Protein AF-A0A2G9T801-F1 (afdb_monomer_lite)

Sequence (79 aa):
GYRHVGAYGIIYQEDQNPVGIVSDYGSRYIFPNVPLEDRKLYETERYHNGDLTYTFDIAKDGEYVIVLKFSEIVHKANE

pLDDT: mean 89.55, std 9.56, range [39.66, 96.25]

Structure (mmCIF, N/CA/C/O backbone):
data_AF-A0A2G9T801-F1
#
_entry.id   AF-A0A2G9T801-F1
#
loop_
_atom_site.group_PDB
_atom_site.id
_atom_site.type_symbol
_atom_site.label_atom_id
_atom_site.label_alt_id
_atom_site.label_comp_id
_atom_site.label_asym_id
_atom_site.label_entity_id
_atom_site.label_seq_id
_atom_site.pdbx_PDB_ins_code
_atom_site.Cartn_x
_atom_site.Cartn_y
_atom_site.Cartn_z
_atom_site.occupancy
_atom_site.B_iso_or_equiv
_atom_site.auth_seq_id
_atom_site.auth_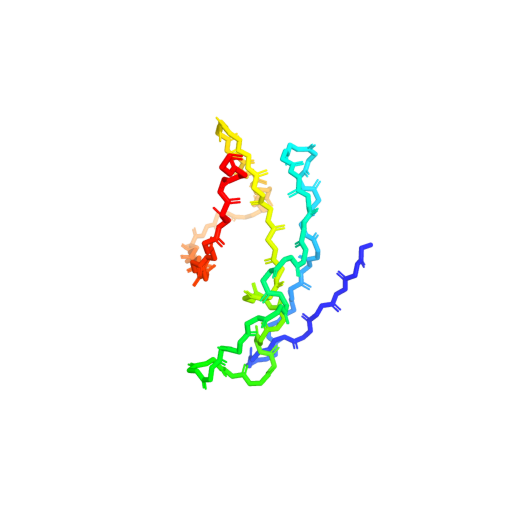comp_id
_atom_site.auth_asym_id
_atom_site.auth_atom_id
_atom_site.pdbx_PDB_model_num
ATOM 1 N N . GLY A 1 1 ? -12.693 8.804 -4.128 1.00 60.12 1 GLY A N 1
ATOM 2 C CA . GLY A 1 1 ? -11.675 7.770 -4.352 1.00 60.12 1 GLY A CA 1
ATOM 3 C C . GLY A 1 1 ? -12.318 6.540 -4.940 1.00 60.12 1 GLY A C 1
ATOM 4 O O . GLY A 1 1 ? -13.472 6.246 -4.618 1.00 60.12 1 GLY A O 1
ATOM 5 N N . TYR A 1 2 ? -11.582 5.853 -5.804 1.00 82.12 2 TYR A N 1
ATOM 6 C CA . TYR A 1 2 ? -11.968 4.542 -6.317 1.00 82.12 2 TYR A CA 1
ATOM 7 C C . TYR A 1 2 ? -11.932 3.488 -5.200 1.00 82.12 2 TYR A C 1
ATOM 9 O O . TYR A 1 2 ? -11.161 3.590 -4.242 1.00 82.12 2 TYR A O 1
ATOM 17 N N . ARG A 1 3 ? -12.809 2.485 -5.305 1.00 91.25 3 ARG A N 1
ATOM 18 C CA . ARG A 1 3 ? -12.867 1.333 -4.397 1.00 91.25 3 ARG A CA 1
ATOM 19 C C . ARG A 1 3 ? -12.711 0.060 -5.201 1.00 91.25 3 ARG A C 1
ATOM 21 O O . ARG A 1 3 ? -13.297 -0.057 -6.276 1.00 91.25 3 ARG A O 1
ATOM 28 N N . HIS A 1 4 ? -11.963 -0.883 -4.650 1.00 93.81 4 HIS A N 1
ATOM 29 C CA . HIS A 1 4 ? -11.689 -2.165 -5.278 1.00 93.81 4 HIS A CA 1
ATOM 30 C C . HIS A 1 4 ? -12.039 -3.296 -4.316 1.00 93.81 4 HIS A C 1
ATOM 32 O O . HIS A 1 4 ? -11.609 -3.284 -3.164 1.00 93.81 4 HIS A O 1
ATOM 38 N N . VAL A 1 5 ? -12.851 -4.249 -4.769 1.00 96.25 5 VAL A N 1
ATOM 39 C CA . VAL A 1 5 ? -13.176 -5.444 -3.982 1.00 96.25 5 VAL A CA 1
ATOM 40 C C . VAL A 1 5 ? -12.139 -6.504 -4.327 1.00 96.25 5 VAL A C 1
ATOM 42 O O . VAL A 1 5 ? -12.126 -7.010 -5.447 1.00 96.25 5 VAL A O 1
ATOM 45 N N . GLY A 1 6 ? -11.255 -6.792 -3.378 1.00 94.88 6 GLY A N 1
ATOM 46 C CA . GLY A 1 6 ? -10.245 -7.834 -3.503 1.00 94.88 6 GLY A CA 1
ATOM 47 C C . GLY A 1 6 ? -10.751 -9.203 -3.061 1.00 94.88 6 GLY A C 1
ATOM 48 O O . GLY A 1 6 ? -11.939 -9.422 -2.788 1.00 94.88 6 GLY A O 1
ATOM 49 N N . ALA A 1 7 ? -9.815 -10.139 -2.963 1.00 94.81 7 ALA A N 1
ATOM 50 C CA . ALA A 1 7 ? -10.073 -11.487 -2.492 1.00 94.81 7 ALA A CA 1
ATOM 51 C C . ALA A 1 7 ? -10.689 -11.471 -1.086 1.00 94.81 7 ALA A C 1
ATOM 53 O O . ALA A 1 7 ? -10.437 -10.580 -0.271 1.00 94.81 7 ALA A O 1
ATOM 54 N N . TYR A 1 8 ? -11.516 -12.479 -0.799 1.00 93.56 8 TYR A N 1
ATOM 55 C CA . TYR A 1 8 ? -12.207 -12.635 0.489 1.00 93.56 8 TYR A CA 1
ATOM 56 C C . TYR A 1 8 ? -13.142 -11.467 0.863 1.00 93.56 8 TYR A C 1
ATOM 58 O O . TYR A 1 8 ? -13.545 -11.347 2.017 1.00 93.56 8 TYR A O 1
ATOM 66 N N . GLY A 1 9 ? -13.507 -10.612 -0.101 1.00 94.38 9 GLY A N 1
ATOM 67 C CA . GLY A 1 9 ? -14.410 -9.481 0.120 1.00 94.38 9 GLY A CA 1
ATOM 68 C C . GLY A 1 9 ? -13.758 -8.275 0.801 1.00 94.38 9 GLY A C 1
ATOM 69 O O . GLY A 1 9 ? -14.472 -7.394 1.281 1.00 94.38 9 GLY A O 1
ATOM 70 N N . ILE A 1 10 ? -12.422 -8.211 0.853 1.00 94.31 10 ILE A N 1
ATOM 71 C CA . ILE A 1 10 ? -11.705 -7.057 1.407 1.00 94.31 10 ILE A CA 1
ATOM 72 C C . ILE A 1 10 ? -11.896 -5.858 0.474 1.00 94.31 10 ILE A C 1
ATOM 74 O O . ILE A 1 10 ? -11.607 -5.929 -0.719 1.00 94.31 10 ILE A O 1
ATOM 78 N N . ILE A 1 11 ? -12.377 -4.739 1.017 1.00 94.75 11 ILE A N 1
ATOM 79 C CA . ILE A 1 11 ? -12.568 -3.502 0.255 1.00 94.75 11 ILE A CA 1
ATOM 80 C C . ILE A 1 11 ? -11.322 -2.634 0.411 1.00 94.75 11 ILE A C 1
ATOM 82 O O . ILE A 1 11 ? -11.077 -2.068 1.476 1.00 94.75 11 ILE A O 1
ATOM 86 N N . TYR A 1 12 ? -10.572 -2.490 -0.674 1.00 94.00 12 TYR A N 1
ATOM 87 C CA . TYR A 1 12 ? -9.431 -1.593 -0.765 1.00 94.00 12 TYR A CA 1
ATOM 88 C C . TYR A 1 12 ? -9.885 -0.204 -1.200 1.00 94.00 12 TYR A C 1
ATOM 90 O O . TYR A 1 12 ? -10.734 -0.044 -2.085 1.00 94.00 12 TYR A O 1
ATOM 98 N N . GLN A 1 13 ? -9.314 0.808 -0.557 1.00 93.38 13 GLN A N 1
ATOM 99 C CA . GLN A 1 13 ? -9.496 2.203 -0.929 1.00 93.38 13 GLN A CA 1
ATOM 100 C C . GLN A 1 13 ? -8.240 2.692 -1.636 1.00 93.38 13 GLN A C 1
ATOM 102 O O . GLN A 1 13 ? -7.129 2.318 -1.267 1.00 93.38 13 GLN A O 1
ATOM 107 N N . GLU A 1 14 ? -8.440 3.519 -2.655 1.00 91.62 14 GLU A N 1
ATOM 108 C CA . GLU A 1 14 ? -7.357 4.224 -3.327 1.00 91.62 14 GLU A CA 1
ATOM 109 C C . GLU A 1 14 ? -6.504 5.006 -2.324 1.00 91.62 14 GLU A C 1
ATOM 111 O O . GLU A 1 14 ? -7.030 5.774 -1.514 1.00 91.62 14 GLU A O 1
ATOM 116 N N . ASP A 1 15 ? -5.189 4.843 -2.422 1.00 92.38 15 ASP A N 1
ATOM 117 C CA . ASP A 1 15 ? -4.239 5.533 -1.566 1.00 92.38 15 ASP A CA 1
ATOM 118 C C . ASP A 1 15 ? -4.252 7.052 -1.808 1.00 92.38 15 ASP A C 1
ATOM 120 O O . ASP A 1 15 ? -3.939 7.533 -2.899 1.00 92.38 15 ASP A O 1
ATOM 124 N N . GLN A 1 16 ? -4.587 7.802 -0.756 1.00 91.19 16 GLN A N 1
ATOM 125 C CA . GLN A 1 16 ? -4.686 9.262 -0.761 1.00 91.19 16 GLN A CA 1
ATOM 126 C C . GLN A 1 16 ? -3.423 9.961 -0.236 1.00 91.19 16 GLN A C 1
ATOM 128 O O . GLN A 1 16 ? -3.461 11.169 0.003 1.00 91.19 16 GLN A O 1
ATOM 133 N N . ASN A 1 17 ? -2.313 9.243 -0.024 1.00 92.81 17 ASN A N 1
ATOM 134 C CA . ASN A 1 17 ? -1.069 9.856 0.432 1.00 92.81 17 ASN A CA 1
ATOM 135 C C . ASN A 1 17 ? -0.638 10.976 -0.542 1.00 92.81 17 ASN A C 1
ATOM 137 O O . ASN A 1 17 ? -0.513 10.727 -1.745 1.00 92.81 17 ASN A O 1
ATOM 141 N N . PRO A 1 18 ? -0.425 12.219 -0.072 1.00 92.62 18 PRO A N 1
ATOM 142 C CA . PRO A 1 18 ? -0.020 13.315 -0.949 1.00 92.62 18 PRO A CA 1
ATOM 143 C C . PRO A 1 18 ? 1.451 13.220 -1.382 1.00 92.62 18 PRO A C 1
ATOM 145 O O . PRO A 1 18 ? 1.851 13.909 -2.318 1.00 92.62 18 PRO A O 1
ATOM 148 N N . VAL A 1 19 ? 2.262 12.396 -0.710 1.00 95.81 19 VAL A N 1
ATOM 149 C CA . VAL A 1 19 ? 3.683 12.190 -1.019 1.00 95.81 19 VAL A CA 1
ATOM 150 C C . VAL A 1 19 ? 3.846 11.047 -2.024 1.00 95.81 19 VAL A C 1
ATOM 152 O O . VAL A 1 19 ? 3.082 10.084 -2.030 1.00 95.81 19 VAL A O 1
ATOM 155 N N . GLY A 1 20 ? 4.862 11.138 -2.882 1.00 93.75 20 GLY A N 1
ATOM 156 C CA . GLY A 1 20 ? 5.158 10.128 -3.900 1.00 93.75 20 GLY A CA 1
ATOM 157 C C . GLY A 1 20 ? 4.354 10.294 -5.191 1.00 93.75 20 GLY A C 1
ATOM 158 O O . GLY A 1 20 ? 3.515 11.182 -5.325 1.00 93.75 20 GLY A O 1
ATOM 159 N N . ILE A 1 21 ? 4.656 9.441 -6.165 1.00 93.19 21 ILE A N 1
ATOM 160 C CA . ILE A 1 21 ? 4.068 9.452 -7.505 1.00 93.19 21 ILE A CA 1
ATOM 161 C C . ILE A 1 21 ? 3.185 8.216 -7.649 1.00 93.19 21 ILE A C 1
ATOM 163 O O . ILE A 1 21 ? 3.657 7.098 -7.448 1.00 93.19 21 ILE A O 1
ATOM 167 N N . VAL A 1 22 ? 1.912 8.432 -7.995 1.00 93.56 22 VAL A N 1
ATOM 168 C CA . VAL A 1 22 ? 0.973 7.362 -8.364 1.00 93.56 22 VAL A CA 1
ATOM 169 C C . VAL A 1 22 ? 1.313 6.876 -9.763 1.00 93.56 22 VAL A C 1
ATOM 171 O O . VAL A 1 22 ? 1.490 7.687 -10.673 1.00 93.56 22 VAL A O 1
ATOM 174 N N . SER A 1 23 ? 1.382 5.564 -9.937 1.00 91.12 23 SER A N 1
ATOM 175 C CA . SER A 1 23 ? 1.700 4.946 -11.214 1.00 91.12 23 SER A CA 1
ATOM 176 C C . SER A 1 23 ? 1.003 3.589 -11.344 1.00 91.12 23 SER A C 1
ATOM 178 O O . SER A 1 23 ? 0.667 2.936 -10.357 1.00 91.12 23 SER A O 1
ATOM 180 N N . ASP A 1 24 ? 0.726 3.191 -12.580 1.00 91.94 24 ASP A N 1
ATOM 181 C CA . ASP A 1 24 ? 0.205 1.876 -12.956 1.00 91.94 24 ASP A CA 1
ATOM 182 C C . ASP A 1 24 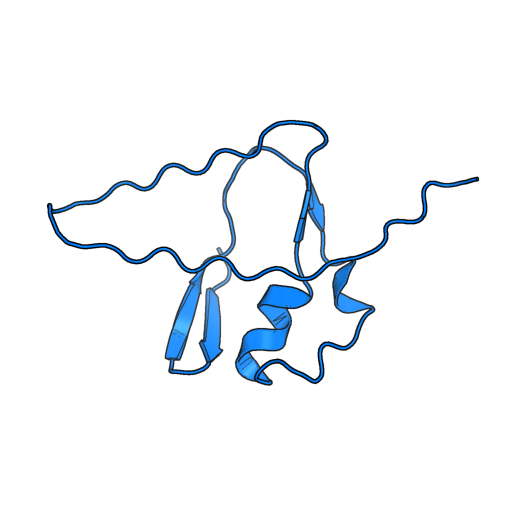? 1.209 1.130 -13.844 1.00 91.94 24 ASP A C 1
ATOM 184 O O . ASP A 1 24 ? 0.835 0.290 -14.669 1.00 91.94 24 ASP A O 1
ATOM 188 N N . TYR A 1 25 ? 2.503 1.438 -13.702 1.00 92.19 25 TYR A N 1
ATOM 189 C CA . TYR A 1 25 ? 3.564 0.825 -14.492 1.00 92.19 25 TYR A CA 1
ATOM 190 C C . TYR A 1 25 ? 3.565 -0.693 -14.312 1.00 92.19 25 TYR A C 1
ATOM 192 O O . TYR A 1 25 ? 3.834 -1.419 -15.279 1.00 92.19 25 TYR A O 1
ATOM 200 N N . GLY A 1 26 ? 3.192 -1.163 -13.116 1.00 90.12 26 GLY A N 1
ATOM 201 C CA . GLY A 1 26 ? 3.009 -2.571 -12.788 1.00 90.12 26 GLY A CA 1
ATOM 202 C C . GLY A 1 26 ? 1.969 -3.306 -13.636 1.00 90.12 26 GLY A C 1
ATOM 203 O O . GLY A 1 26 ? 2.115 -4.509 -13.841 1.00 90.12 26 GLY A O 1
ATOM 204 N N . SER A 1 27 ? 0.983 -2.612 -14.214 1.00 92.19 27 SER A N 1
ATOM 205 C CA . SER A 1 27 ? -0.078 -3.215 -15.045 1.00 92.19 27 SER A CA 1
ATOM 206 C C . SER A 1 27 ? 0.424 -3.899 -16.321 1.00 92.19 27 SER A C 1
ATOM 208 O O . SER A 1 27 ? -0.306 -4.656 -16.959 1.00 92.19 27 SER A O 1
ATOM 210 N N . ARG A 1 28 ? 1.687 -3.665 -16.697 1.00 91.62 28 ARG A N 1
ATOM 211 C CA . ARG A 1 28 ? 2.355 -4.340 -17.821 1.00 91.62 28 ARG A CA 1
ATOM 212 C C . ARG A 1 28 ? 2.791 -5.769 -17.497 1.00 91.62 28 ARG A C 1
ATOM 214 O O . ARG A 1 28 ? 3.135 -6.515 -18.413 1.00 91.62 28 ARG A O 1
ATOM 221 N N . TYR A 1 29 ? 2.815 -6.139 -16.221 1.00 89.94 29 TYR A N 1
ATOM 222 C CA . TYR A 1 29 ? 3.236 -7.452 -15.754 1.00 89.94 29 TYR A CA 1
ATOM 223 C C . TYR A 1 29 ? 2.030 -8.309 -15.375 1.00 89.94 29 TYR A C 1
ATOM 225 O O . TYR A 1 29 ? 0.958 -7.813 -15.044 1.00 89.94 29 TYR A O 1
ATOM 233 N N . ILE A 1 30 ? 2.216 -9.628 -15.419 1.00 86.31 30 ILE A N 1
ATOM 234 C CA . ILE A 1 30 ? 1.208 -10.587 -14.974 1.00 86.31 30 ILE A CA 1
ATOM 235 C C . ILE A 1 30 ? 1.645 -11.132 -13.621 1.00 86.31 30 ILE A C 1
ATOM 237 O O . ILE A 1 30 ? 2.754 -11.646 -13.483 1.00 86.31 30 ILE A O 1
ATOM 241 N N . PHE A 1 31 ? 0.734 -11.090 -12.652 1.00 89.19 31 PHE A N 1
ATOM 242 C CA . PHE A 1 31 ? 0.905 -11.699 -11.338 1.00 89.19 31 PHE A CA 1
ATOM 243 C C . PHE A 1 31 ? 0.059 -12.985 -11.274 1.00 89.19 31 PHE A C 1
ATOM 245 O O . PHE A 1 31 ? -1.116 -12.938 -10.912 1.00 89.19 31 PHE A O 1
ATOM 252 N N . PRO A 1 32 ? 0.587 -14.156 -11.683 1.00 88.06 32 PRO A N 1
ATOM 253 C CA . PRO A 1 32 ? -0.203 -15.389 -11.742 1.00 88.06 32 PRO A CA 1
ATOM 254 C C . PRO A 1 32 ? -0.445 -16.013 -10.362 1.00 88.06 32 PRO A C 1
ATOM 256 O O . PRO A 1 32 ? -1.402 -16.760 -10.192 1.00 88.06 32 PRO A O 1
ATOM 259 N N . ASN A 1 33 ? 0.400 -15.692 -9.379 1.00 90.94 33 ASN A N 1
ATOM 260 C CA . ASN A 1 33 ? 0.359 -16.275 -8.035 1.00 90.94 33 ASN A CA 1
ATOM 261 C C . ASN A 1 33 ? -0.592 -15.536 -7.079 1.00 90.94 33 ASN A C 1
ATOM 263 O O . ASN A 1 33 ? -0.624 -15.853 -5.89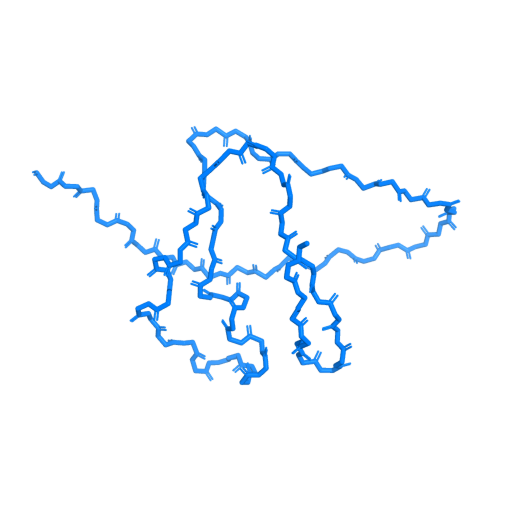1 1.00 90.94 33 ASN A O 1
ATOM 267 N N . VAL A 1 34 ? -1.336 -14.540 -7.570 1.00 91.88 34 VAL A N 1
ATOM 268 C CA . VAL A 1 34 ? -2.298 -13.775 -6.769 1.00 91.88 34 VAL A CA 1
ATOM 269 C C . VAL A 1 34 ? -3.724 -14.098 -7.221 1.00 91.88 34 VAL A C 1
ATOM 271 O O . VAL A 1 34 ? -3.937 -14.370 -8.410 1.00 91.88 34 VAL A O 1
ATOM 274 N N . PRO A 1 35 ? -4.711 -14.068 -6.306 1.00 94.00 35 PRO A N 1
ATOM 275 C CA . PRO A 1 35 ? -6.118 -14.154 -6.680 1.00 94.00 35 PRO A CA 1
ATOM 276 C C . PRO A 1 35 ? -6.464 -13.145 -7.777 1.00 94.00 35 PRO A C 1
ATOM 278 O O . PRO A 1 35 ? -5.922 -12.037 -7.798 1.00 94.00 35 PRO A O 1
ATOM 281 N N . LEU A 1 36 ? -7.368 -13.516 -8.685 1.00 92.69 36 LEU A N 1
ATOM 282 C CA . LEU A 1 36 ? -7.773 -12.655 -9.803 1.00 92.69 36 LEU A CA 1
ATOM 283 C C . LEU A 1 36 ? -8.294 -11.305 -9.307 1.00 92.69 36 LEU A C 1
ATOM 285 O O . LEU A 1 36 ? -7.986 -10.266 -9.885 1.00 92.69 36 LEU A O 1
ATOM 289 N N . GLU A 1 37 ? -9.026 -11.339 -8.202 1.00 94.94 37 GLU A N 1
ATOM 290 C CA . GLU A 1 37 ? -9.599 -10.193 -7.518 1.00 94.94 37 GLU A CA 1
ATOM 291 C C . GLU A 1 37 ? -8.520 -9.292 -6.926 1.00 94.94 37 GLU A C 1
ATOM 293 O O . GLU A 1 37 ? -8.714 -8.092 -6.863 1.00 94.94 37 GLU A O 1
ATOM 298 N N . ASP A 1 38 ? -7.364 -9.820 -6.532 1.00 94.56 38 ASP A N 1
ATOM 299 C CA . ASP A 1 38 ? -6.296 -9.023 -5.928 1.00 94.56 38 ASP A CA 1
ATOM 300 C C . ASP A 1 38 ? -5.314 -8.451 -6.955 1.00 94.56 38 ASP A C 1
ATOM 302 O O . ASP A 1 38 ? -4.533 -7.571 -6.601 1.00 94.56 38 ASP A O 1
ATOM 306 N N . ARG A 1 39 ? -5.343 -8.895 -8.222 1.00 92.50 39 ARG A N 1
ATOM 307 C CA . ARG A 1 39 ? -4.349 -8.505 -9.243 1.00 92.50 39 ARG A CA 1
ATOM 308 C C . ARG A 1 39 ? -4.130 -7.004 -9.336 1.00 92.50 39 ARG A C 1
ATOM 310 O O . ARG A 1 39 ? -2.985 -6.564 -9.348 1.00 92.50 39 ARG A O 1
ATOM 317 N N . LYS A 1 40 ? -5.212 -6.222 -9.293 1.00 91.88 40 LYS A N 1
ATOM 318 C CA . LYS A 1 40 ? -5.133 -4.763 -9.400 1.00 91.88 40 LYS A CA 1
ATOM 319 C C . LYS A 1 40 ? -4.236 -4.133 -8.328 1.00 91.88 40 LYS A C 1
ATOM 321 O O . LYS A 1 40 ? -3.569 -3.150 -8.620 1.00 91.88 40 LYS A O 1
ATOM 326 N N . LEU A 1 41 ? -4.171 -4.719 -7.128 1.00 92.81 41 LEU A N 1
ATOM 327 C CA . LEU A 1 41 ? -3.330 -4.241 -6.021 1.00 92.81 41 LEU A CA 1
ATOM 328 C C . LEU A 1 41 ? -1.832 -4.400 -6.295 1.00 92.81 41 LEU A C 1
ATOM 330 O O . LEU A 1 41 ? -1.030 -3.681 -5.716 1.00 92.81 41 LEU A O 1
ATOM 334 N N . TYR A 1 42 ? -1.465 -5.356 -7.148 1.00 93.31 42 TYR A N 1
ATOM 335 C CA . TYR A 1 42 ? -0.081 -5.634 -7.531 1.00 93.31 42 TYR A CA 1
ATOM 336 C C . TYR A 1 42 ? 0.315 -4.913 -8.832 1.00 93.31 42 TYR A C 1
ATOM 338 O O . TYR A 1 42 ? 1.498 -4.824 -9.150 1.00 93.31 42 TYR A O 1
ATOM 346 N N . GLU A 1 43 ? -0.667 -4.397 -9.574 1.00 93.19 43 GLU A N 1
ATOM 347 C CA . GLU A 1 43 ? -0.507 -3.694 -10.855 1.00 93.19 43 GLU A CA 1
ATOM 348 C C . GLU A 1 43 ? -0.429 -2.165 -10.713 1.00 93.19 43 GLU A C 1
ATOM 350 O O . GLU A 1 43 ? -0.177 -1.473 -11.699 1.00 93.19 43 GLU A O 1
ATOM 355 N N . THR A 1 44 ? -0.696 -1.638 -9.517 1.00 92.88 44 THR A N 1
ATOM 356 C CA . THR A 1 44 ? -0.616 -0.208 -9.203 1.00 92.88 44 THR A CA 1
ATOM 357 C C . THR A 1 44 ? 0.386 0.036 -8.095 1.00 92.88 44 THR A C 1
ATOM 359 O O . THR A 1 44 ? 0.446 -0.733 -7.137 1.00 92.88 44 THR A O 1
ATOM 362 N N . GLU A 1 45 ? 1.087 1.157 -8.162 1.00 91.94 45 GLU A N 1
ATOM 363 C CA . GLU A 1 45 ? 2.120 1.503 -7.205 1.00 91.94 45 GLU A CA 1
ATOM 364 C C . GLU A 1 45 ? 2.109 2.988 -6.838 1.00 91.94 45 GLU A C 1
ATOM 366 O O . GLU A 1 45 ? 1.651 3.860 -7.583 1.00 91.94 45 GLU A O 1
ATOM 371 N N . ARG A 1 46 ? 2.691 3.272 -5.674 1.00 92.62 46 ARG A N 1
ATOM 372 C CA . ARG A 1 46 ? 3.153 4.601 -5.298 1.00 92.62 46 ARG A CA 1
ATOM 373 C C . ARG A 1 46 ? 4.631 4.510 -4.983 1.00 92.62 46 ARG A C 1
ATOM 375 O O . ARG A 1 46 ? 5.020 3.760 -4.091 1.00 92.62 46 ARG A O 1
ATOM 382 N N . TYR A 1 47 ? 5.444 5.280 -5.693 1.00 90.44 47 TYR A N 1
ATOM 383 C CA . TYR A 1 47 ? 6.884 5.307 -5.459 1.00 90.44 47 TYR A CA 1
ATOM 384 C C . TYR A 1 47 ? 7.353 6.695 -5.033 1.00 90.44 47 TYR A C 1
ATOM 386 O O . TYR A 1 47 ? 6.773 7.724 -5.388 1.00 90.44 47 TYR A O 1
ATOM 394 N N . HIS A 1 48 ? 8.419 6.723 -4.245 1.00 92.31 48 HIS A N 1
ATOM 395 C CA . HIS A 1 48 ? 9.068 7.943 -3.797 1.00 92.31 48 HIS A CA 1
ATOM 396 C C . HIS A 1 48 ? 10.565 7.674 -3.630 1.00 92.31 48 HIS A C 1
ATOM 398 O O . HIS A 1 48 ? 10.953 6.573 -3.254 1.00 92.31 48 HIS A O 1
ATOM 404 N N . ASN A 1 49 ? 11.405 8.679 -3.891 1.00 90.06 49 ASN A N 1
ATOM 405 C CA . ASN A 1 49 ? 12.861 8.574 -3.711 1.00 90.06 49 ASN A CA 1
ATOM 406 C C . ASN A 1 49 ? 13.301 8.881 -2.263 1.00 90.06 49 ASN A C 1
ATOM 408 O O . ASN A 1 49 ? 14.481 9.109 -2.009 1.00 90.06 49 ASN A O 1
ATOM 412 N N . GLY A 1 50 ? 12.349 8.930 -1.332 1.00 93.06 50 GLY A N 1
ATOM 413 C CA . GLY A 1 50 ? 12.544 9.159 0.096 1.00 93.06 50 GLY A CA 1
ATOM 414 C C . GLY A 1 50 ? 11.500 8.380 0.894 1.00 93.06 50 GLY A C 1
ATOM 415 O O . GLY A 1 50 ? 10.919 7.420 0.386 1.00 93.06 50 GLY A O 1
ATOM 416 N N . ASP A 1 51 ? 11.215 8.821 2.114 1.00 94.56 51 ASP A N 1
ATOM 417 C CA . ASP A 1 51 ? 10.316 8.093 3.009 1.00 94.56 51 ASP A CA 1
ATOM 418 C C . ASP A 1 51 ? 8.837 8.245 2.610 1.00 94.56 51 ASP A C 1
ATOM 420 O O . ASP A 1 51 ? 8.335 9.352 2.397 1.00 94.56 51 ASP A O 1
ATOM 424 N N . LEU A 1 52 ? 8.117 7.120 2.549 1.00 92.88 52 LEU A N 1
ATOM 425 C CA . LEU A 1 52 ? 6.654 7.087 2.509 1.00 92.88 52 LEU A CA 1
ATOM 426 C C . LEU A 1 52 ? 6.122 6.742 3.899 1.00 92.88 52 LEU A C 1
ATOM 428 O O . LEU A 1 52 ? 6.304 5.627 4.385 1.00 92.88 52 LEU A O 1
ATOM 432 N N . THR A 1 53 ? 5.419 7.692 4.510 1.00 94.44 53 THR A N 1
ATOM 433 C CA . THR A 1 53 ? 4.804 7.530 5.832 1.00 94.44 53 THR A CA 1
ATOM 434 C C . THR A 1 53 ? 3.292 7.418 5.697 1.00 94.44 53 THR A C 1
ATOM 436 O O . THR A 1 53 ? 2.670 8.224 5.004 1.00 94.44 53 THR A O 1
ATOM 439 N N . TYR A 1 54 ? 2.702 6.448 6.395 1.00 93.25 54 TYR A N 1
ATOM 440 C CA . TYR A 1 54 ? 1.255 6.276 6.507 1.00 93.25 54 TYR A CA 1
ATOM 441 C C . TYR A 1 54 ? 0.837 6.403 7.968 1.00 93.25 54 TYR A C 1
ATOM 443 O O . TYR A 1 54 ? 1.399 5.741 8.840 1.00 93.25 54 TYR A O 1
ATOM 451 N N . THR A 1 55 ? -0.172 7.234 8.212 1.00 92.06 55 THR A N 1
ATOM 452 C CA . THR A 1 55 ? -0.781 7.426 9.530 1.00 92.06 55 THR A CA 1
ATOM 453 C C . THR A 1 55 ? -2.218 6.939 9.467 1.00 92.06 55 THR A C 1
ATOM 455 O O . THR A 1 55 ? -2.951 7.291 8.544 1.00 92.06 55 THR A O 1
ATOM 458 N N . PHE A 1 56 ? -2.616 6.130 10.443 1.00 89.81 56 PHE A N 1
ATOM 459 C CA . PHE A 1 56 ? -3.967 5.593 10.539 1.00 89.81 56 PHE A CA 1
ATOM 460 C C . PHE A 1 56 ? -4.633 6.126 11.801 1.00 89.81 56 PHE A C 1
ATOM 462 O O . PHE A 1 56 ? -4.125 5.921 12.903 1.00 89.81 56 PHE A O 1
ATOM 469 N N . ASP A 1 57 ? -5.784 6.771 11.634 1.00 92.06 57 ASP A N 1
ATOM 470 C CA . ASP A 1 57 ? -6.620 7.183 12.756 1.00 92.06 57 ASP A CA 1
ATOM 471 C C . ASP A 1 57 ? -7.426 5.979 13.247 1.00 92.06 57 ASP A C 1
ATOM 473 O O . ASP A 1 57 ? -8.377 5.521 12.607 1.00 92.06 57 ASP A O 1
ATOM 477 N N . ILE A 1 58 ? -7.021 5.438 14.393 1.00 92.56 58 ILE A N 1
ATOM 478 C CA . ILE A 1 58 ? -7.650 4.270 15.000 1.00 92.56 58 ILE A CA 1
ATOM 479 C C . ILE A 1 58 ? -8.635 4.733 16.076 1.00 92.56 58 ILE A C 1
ATOM 481 O O . ILE A 1 58 ? -8.251 5.309 17.088 1.00 92.56 58 ILE A O 1
ATOM 485 N N . ALA A 1 59 ? -9.928 4.477 15.862 1.00 91.88 59 ALA A N 1
ATOM 486 C CA . ALA A 1 59 ? -10.988 5.002 16.727 1.00 91.88 59 ALA A CA 1
ATOM 487 C C . ALA A 1 59 ? -11.086 4.323 18.108 1.00 91.88 59 ALA A C 1
ATOM 489 O O . ALA A 1 59 ? -11.739 4.860 19.003 1.00 91.88 59 ALA A O 1
ATOM 490 N N . LYS A 1 60 ? -10.525 3.117 18.267 1.00 95.44 60 LYS A N 1
ATOM 491 C CA . LYS A 1 60 ? -10.605 2.316 19.498 1.00 95.44 60 LYS A CA 1
ATOM 492 C C . LYS A 1 60 ? -9.343 1.492 19.700 1.00 95.44 60 LYS A C 1
ATOM 494 O O . LYS A 1 60 ? -8.811 0.943 18.739 1.00 95.44 60 LYS A O 1
ATOM 499 N N . ASP A 1 61 ? -8.938 1.316 20.946 1.00 94.69 61 ASP A N 1
ATOM 500 C CA . ASP A 1 61 ? -7.844 0.410 21.284 1.00 94.69 61 ASP A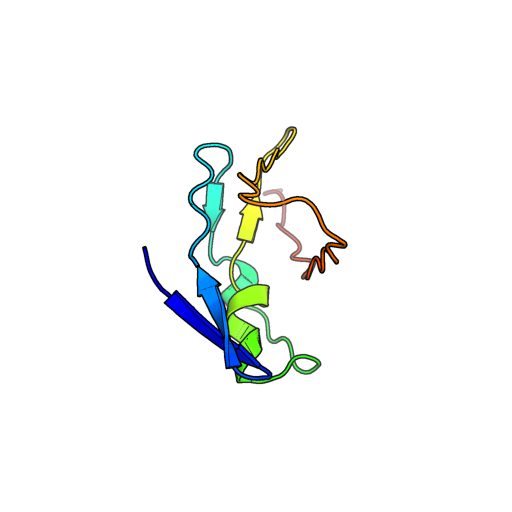 CA 1
ATOM 501 C C . ASP A 1 61 ? -8.207 -1.045 20.953 1.00 94.69 61 ASP A C 1
ATOM 503 O O . ASP A 1 61 ? -9.370 -1.453 21.038 1.00 94.69 61 ASP A O 1
ATOM 507 N N . GLY A 1 62 ? -7.203 -1.829 20.566 1.00 95.00 62 GLY A N 1
ATOM 508 C CA . GLY A 1 62 ? -7.377 -3.226 20.187 1.00 95.00 62 GLY A CA 1
ATOM 509 C C . GLY A 1 62 ? -6.124 -3.831 19.566 1.00 95.00 62 GLY A C 1
ATOM 510 O O . GLY A 1 62 ? -5.092 -3.173 19.430 1.00 95.00 62 GLY A O 1
ATOM 511 N N . GLU A 1 63 ? -6.232 -5.099 19.182 1.00 96.19 63 GLU A N 1
ATOM 512 C CA . GLU A 1 63 ? -5.191 -5.807 18.444 1.00 96.19 63 GLU A CA 1
ATOM 513 C C . GLU A 1 63 ? -5.411 -5.627 16.943 1.00 96.19 63 GLU A C 1
ATOM 515 O O . GLU A 1 63 ? -6.473 -5.953 16.407 1.00 96.19 63 GLU A O 1
ATOM 520 N N . TYR A 1 64 ? -4.393 -5.108 16.262 1.00 94.31 64 TYR A N 1
ATOM 521 C CA . TYR A 1 64 ? -4.433 -4.832 14.833 1.00 94.31 64 TYR A CA 1
ATOM 522 C C . TYR A 1 64 ? -3.358 -5.639 14.118 1.00 94.31 64 TYR A C 1
ATOM 524 O O . TYR A 1 64 ? -2.206 -5.685 14.547 1.00 94.31 64 TYR A O 1
ATOM 532 N N . VAL A 1 65 ? -3.732 -6.246 12.993 1.00 94.00 65 VAL A N 1
ATOM 533 C CA . VAL A 1 65 ? -2.797 -6.922 12.092 1.00 94.00 65 VAL A CA 1
ATOM 534 C C . VAL A 1 65 ? -2.620 -6.056 10.855 1.00 94.00 65 VAL A C 1
ATOM 536 O O . VAL A 1 65 ? -3.591 -5.740 10.168 1.00 94.00 65 VAL A O 1
ATOM 539 N N . ILE A 1 66 ? -1.374 -5.691 10.559 1.00 92.75 66 ILE A N 1
ATOM 540 C CA . ILE A 1 66 ? -1.019 -4.992 9.324 1.00 92.75 66 ILE A CA 1
ATOM 541 C C . ILE A 1 66 ? -0.520 -6.028 8.322 1.00 92.75 66 ILE A C 1
ATOM 543 O O . I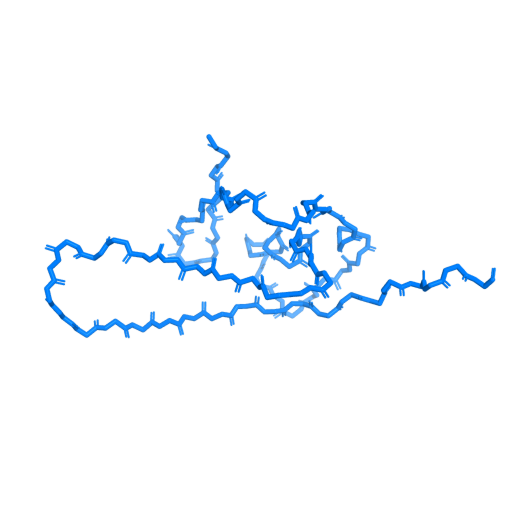LE A 1 66 ? 0.459 -6.729 8.573 1.00 92.75 66 ILE A O 1
ATOM 547 N N . VAL A 1 67 ? -1.190 -6.107 7.174 1.00 92.25 67 VAL A N 1
ATOM 548 C CA . VAL A 1 67 ? -0.775 -6.944 6.045 1.00 92.25 67 VAL A CA 1
ATOM 549 C C . VAL A 1 67 ? -0.344 -6.030 4.908 1.00 92.25 67 VAL A C 1
ATOM 551 O O . VAL A 1 67 ? -1.171 -5.333 4.324 1.00 92.25 67 VAL A O 1
ATOM 554 N N . LEU A 1 68 ? 0.948 -6.049 4.585 1.00 91.81 68 LEU A N 1
ATOM 555 C CA . LEU A 1 68 ? 1.502 -5.340 3.435 1.00 91.81 68 LEU A CA 1
ATOM 556 C C . LEU A 1 68 ? 1.690 -6.325 2.280 1.00 91.81 68 LEU A C 1
ATOM 558 O O . LEU A 1 68 ? 2.263 -7.401 2.454 1.00 91.81 68 LEU A O 1
ATOM 562 N N . LYS A 1 69 ? 1.182 -5.962 1.102 1.00 89.62 69 LYS A N 1
ATOM 563 C CA . LYS A 1 69 ? 1.313 -6.735 -0.137 1.00 89.62 69 LYS A CA 1
ATOM 564 C C . LYS A 1 69 ? 2.271 -5.987 -1.054 1.00 89.62 69 LYS A C 1
ATOM 566 O O . LYS A 1 69 ? 2.060 -4.807 -1.307 1.00 89.62 69 LYS A O 1
ATOM 571 N N . PHE A 1 70 ? 3.298 -6.673 -1.542 1.00 88.81 70 PHE A N 1
ATOM 572 C CA . PHE A 1 70 ? 4.301 -6.085 -2.424 1.00 88.81 70 PHE A CA 1
ATOM 573 C C . PHE A 1 70 ? 4.346 -6.832 -3.756 1.00 88.81 70 PHE A C 1
ATOM 575 O O . PHE A 1 70 ? 4.290 -8.063 -3.791 1.00 88.81 70 PHE A O 1
ATOM 582 N N . SER A 1 71 ? 4.488 -6.074 -4.837 1.00 88.94 71 SER A N 1
ATOM 583 C CA . SER A 1 71 ? 5.021 -6.522 -6.120 1.00 88.94 71 SER A CA 1
ATOM 584 C C . SER A 1 71 ? 6.312 -5.754 -6.383 1.00 88.94 71 SER A C 1
ATOM 586 O O . SER A 1 71 ? 6.383 -4.546 -6.167 1.00 88.94 71 SER A O 1
ATOM 588 N N . GLU A 1 72 ? 7.350 -6.452 -6.834 1.00 84.06 72 GLU A N 1
ATOM 589 C CA . GLU A 1 72 ? 8.566 -5.795 -7.301 1.00 84.06 72 GLU A CA 1
ATOM 590 C C . GLU A 1 72 ? 8.435 -5.531 -8.799 1.00 84.06 72 GLU A C 1
ATOM 592 O O . GLU A 1 72 ? 8.172 -6.444 -9.585 1.00 84.06 72 GLU A O 1
ATOM 597 N N . ILE A 1 73 ? 8.612 -4.270 -9.187 1.00 81.94 73 ILE A N 1
ATOM 598 C CA . ILE A 1 73 ? 8.630 -3.847 -10.583 1.00 81.94 73 ILE A CA 1
ATOM 599 C C . ILE A 1 73 ? 9.965 -3.170 -10.875 1.00 81.94 73 ILE A C 1
ATOM 601 O O . ILE A 1 73 ? 10.361 -2.199 -10.227 1.00 81.94 73 ILE A O 1
ATOM 605 N N . VAL A 1 74 ? 10.683 -3.695 -11.864 1.00 79.88 74 VAL A N 1
ATOM 606 C CA . VAL A 1 74 ? 11.953 -3.106 -12.283 1.00 79.88 74 VAL A CA 1
ATOM 607 C C . VAL A 1 74 ? 11.652 -1.898 -13.158 1.00 79.88 74 VAL A C 1
ATOM 609 O O . VAL A 1 74 ? 11.199 -2.031 -14.298 1.00 79.88 74 VAL A O 1
ATOM 612 N N . HIS A 1 75 ? 11.934 -0.713 -12.627 1.00 74.25 75 HIS A N 1
ATOM 613 C CA . HIS A 1 75 ? 12.024 0.498 -13.425 1.00 74.25 75 HIS A CA 1
ATOM 614 C C . HIS A 1 75 ? 13.403 0.494 -14.071 1.00 74.25 75 HIS A C 1
ATOM 616 O O . HIS A 1 75 ? 14.416 0.615 -13.382 1.00 74.25 75 HIS A O 1
ATOM 622 N N . LYS A 1 76 ? 13.469 0.322 -15.393 1.00 69.94 76 LYS A N 1
ATOM 623 C CA . LYS A 1 76 ? 14.726 0.584 -16.091 1.00 69.94 76 LYS A CA 1
ATOM 624 C C . LYS A 1 76 ? 15.034 2.069 -15.911 1.00 69.94 76 LYS A C 1
ATOM 626 O O . LYS A 1 76 ? 14.269 2.907 -16.384 1.00 69.94 76 LYS A O 1
ATOM 631 N N . ALA A 1 77 ? 16.116 2.389 -15.205 1.00 58.81 77 ALA A N 1
ATOM 632 C CA . ALA A 1 77 ? 16.717 3.705 -15.340 1.00 58.81 77 ALA A CA 1
ATOM 633 C C . ALA A 1 77 ? 17.069 3.865 -16.823 1.00 58.81 77 ALA A C 1
ATOM 635 O O . ALA A 1 77 ? 17.607 2.931 -17.420 1.00 58.81 77 ALA A O 1
ATOM 636 N N . ASN A 1 78 ? 16.688 4.987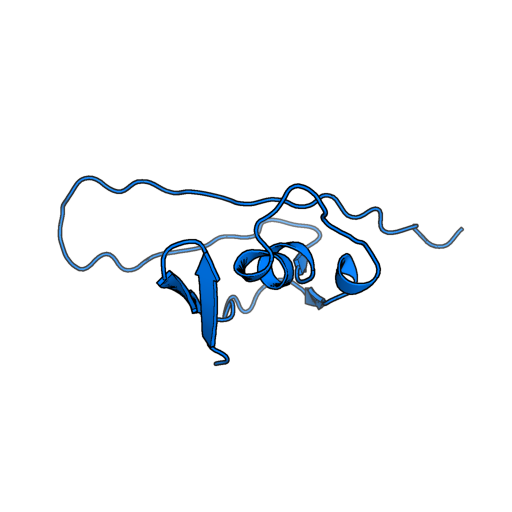 -17.431 1.00 55.44 78 ASN A N 1
ATOM 637 C CA . ASN A 1 78 ? 17.140 5.295 -18.782 1.00 55.44 78 ASN A CA 1
ATOM 638 C C . ASN A 1 78 ? 18.677 5.205 -18.797 1.00 55.44 78 ASN A C 1
ATOM 640 O O . ASN A 1 78 ? 19.314 5.802 -17.926 1.00 55.44 78 ASN A O 1
ATOM 644 N N . GLU A 1 79 ? 19.229 4.415 -19.723 1.00 39.66 79 GLU A N 1
ATOM 645 C CA . GLU A 1 79 ? 20.662 4.422 -20.053 1.00 39.66 79 GLU A CA 1
ATOM 646 C C . GLU A 1 79 ? 21.084 5.787 -20.614 1.00 39.66 79 GLU A C 1
ATOM 648 O O . GLU A 1 79 ? 20.277 6.396 -21.360 1.00 39.66 79 GLU A O 1
#

Radius of gyration: 14.54 Å; chains: 1; bounding box: 35×30×41 Å

Foldseek 3Di:
DDWAQAPPRDIDDPDPQPDFDKDQCQLVDDDPVGPPSCRSVARIDGDDPDDDDDDDDDPDDDDDDDDDDYDDDDDPDDD

Secondary structure (DSSP, 8-state):
--EEE-GGG-EEE----SSSEEE-GGGGS--TTS-GGGHHHHH-EEE-SS--------SS-------------------

InterPro domains:
  IPR021720 Malectin domain [PF11721] (5-77)
  IPR039155 Malectin [PTHR13460] (1-75)

Organism: Teladorsagia circumcincta (NCBI:txid45464)